Protein AF-A0A350QLZ9-F1 (afdb_monomer_lite)

Radius of gyration: 16.02 Å; chains: 1; bounding box: 46×28×35 Å

Sequence (113 aa):
SYGQNIRFSSQSSHADKLAAIDNAQVGDLIYRPGHVMLYLGDDNGEPFVIHSVHELAYFTHRKNSDADSSAAATQPALYQGILNGVAVTPLTPLQLTADSSYLDKIYAIKSLR

Structure (mmCIF, N/CA/C/O backbone):
data_AF-A0A350QLZ9-F1
#
_entry.id   AF-A0A350QLZ9-F1
#
loop_
_atom_site.group_PDB
_atom_site.id
_atom_site.type_symbol
_atom_site.label_atom_id
_atom_site.label_alt_id
_atom_site.label_comp_id
_atom_site.label_asym_id
_atom_site.label_entity_id
_atom_site.label_seq_id
_atom_site.pdbx_PDB_ins_code
_atom_site.Cartn_x
_atom_site.Cartn_y
_atom_site.Cartn_z
_atom_site.occupancy
_atom_site.B_iso_or_equiv
_atom_site.auth_seq_id
_atom_site.auth_comp_id
_atom_site.auth_asym_id
_atom_site.auth_atom_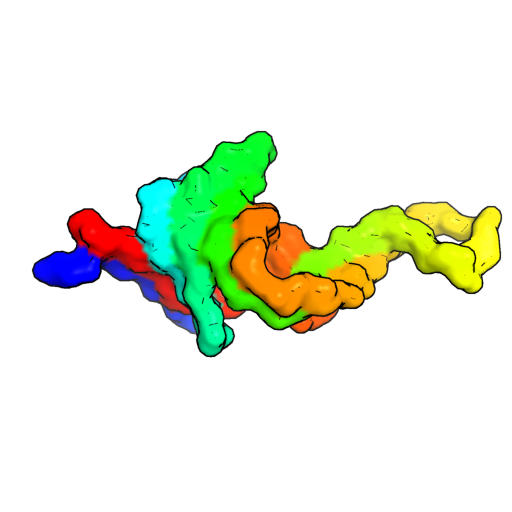id
_atom_site.pdbx_PDB_model_num
ATOM 1 N N . SER A 1 1 ? -17.683 10.683 14.862 1.00 66.19 1 SER A N 1
ATOM 2 C CA . SER A 1 1 ? -16.388 10.692 14.148 1.00 66.19 1 SER A CA 1
ATOM 3 C C . SER A 1 1 ? -16.542 9.860 12.887 1.00 66.19 1 SER A C 1
ATOM 5 O O . SER A 1 1 ? -17.177 8.823 12.983 1.00 66.19 1 SER A O 1
ATOM 7 N N . TYR A 1 2 ? -16.009 10.280 11.735 1.00 83.31 2 TYR A N 1
ATOM 8 C CA . TYR A 1 2 ? -16.106 9.556 10.448 1.00 83.31 2 TYR A CA 1
ATOM 9 C C . TYR A 1 2 ? -15.022 8.461 10.285 1.00 83.31 2 TYR A C 1
ATOM 11 O O . TYR A 1 2 ? -14.462 8.306 9.195 1.00 83.31 2 TYR A O 1
ATOM 19 N N . GLY A 1 3 ? -14.647 7.792 11.381 1.00 88.50 3 GLY A N 1
ATOM 20 C CA . GLY A 1 3 ? -13.584 6.781 11.433 1.00 88.50 3 GLY A CA 1
ATOM 21 C C . GLY A 1 3 ? -12.517 7.004 12.514 1.00 88.50 3 GLY A C 1
ATOM 22 O O . GLY A 1 3 ? -12.534 8.013 13.233 1.00 88.50 3 GLY A O 1
ATOM 23 N N . GLN A 1 4 ? -11.583 6.054 12.603 1.00 94.31 4 GLN A N 1
ATOM 24 C CA . GLN A 1 4 ? -10.406 6.059 13.483 1.00 94.31 4 GLN A CA 1
ATOM 25 C C . GLN A 1 4 ? -9.131 6.184 12.647 1.00 94.31 4 GLN A C 1
ATOM 27 O O . GLN A 1 4 ? -9.013 5.541 11.609 1.00 94.31 4 GLN A O 1
ATOM 32 N N . ASN A 1 5 ? -8.183 7.013 13.094 1.00 95.19 5 ASN A N 1
ATOM 33 C CA . ASN A 1 5 ? -6.944 7.269 12.361 1.00 95.19 5 ASN A CA 1
ATOM 34 C C . ASN A 1 5 ? -5.727 6.894 13.205 1.00 95.19 5 ASN A C 1
ATOM 36 O O . ASN A 1 5 ? -5.567 7.413 14.311 1.00 95.19 5 ASN A O 1
ATOM 40 N N . ILE A 1 6 ? -4.819 6.127 12.615 1.00 97.31 6 ILE A N 1
ATOM 41 C CA . ILE A 1 6 ? -3.416 6.063 13.024 1.00 97.31 6 ILE A CA 1
ATOM 42 C C . ILE A 1 6 ? -2.669 7.085 12.165 1.00 97.31 6 ILE A C 1
ATOM 44 O O . ILE A 1 6 ? -2.835 7.106 10.945 1.00 97.31 6 ILE A O 1
ATOM 48 N N . ARG A 1 7 ? -1.881 7.970 12.784 1.00 97.69 7 ARG A N 1
ATOM 49 C CA . ARG A 1 7 ? -1.063 8.965 12.074 1.00 97.69 7 ARG A CA 1
ATOM 50 C C . ARG A 1 7 ? 0.400 8.776 12.425 1.00 97.69 7 ARG A C 1
ATOM 52 O O . ARG A 1 7 ? 0.739 8.705 13.602 1.00 97.69 7 ARG A O 1
ATOM 59 N N . PHE A 1 8 ? 1.242 8.766 11.403 1.00 98.00 8 PHE A N 1
ATOM 60 C CA . PHE A 1 8 ? 2.687 8.678 11.549 1.00 98.00 8 PHE A CA 1
ATOM 61 C C . PHE A 1 8 ? 3.317 10.061 11.418 1.00 98.00 8 PHE A C 1
ATOM 63 O O . PHE A 1 8 ? 2.836 10.918 10.674 1.00 98.00 8 PHE A O 1
ATOM 70 N N . SER A 1 9 ? 4.408 10.270 12.144 1.00 95.56 9 SER A N 1
ATOM 71 C CA . SER A 1 9 ? 5.234 11.473 12.051 1.00 95.56 9 SER A CA 1
ATOM 72 C C . SER A 1 9 ? 6.617 11.116 11.505 1.00 95.56 9 SER A C 1
ATOM 74 O O . SER A 1 9 ? 6.902 9.959 11.196 1.00 95.56 9 SER A O 1
ATOM 76 N N . SER A 1 10 ? 7.507 12.104 11.416 1.00 92.31 10 SER A N 1
ATOM 77 C CA . SER A 1 10 ? 8.922 11.873 11.107 1.00 92.31 10 SER A CA 1
ATOM 78 C C . SER A 1 10 ? 9.655 11.027 12.157 1.00 92.31 10 SER A C 1
ATOM 80 O O . SER A 1 10 ? 10.760 10.573 11.889 1.00 92.31 10 SER A O 1
ATOM 82 N N . GLN A 1 11 ? 9.063 10.822 13.339 1.00 95.25 11 GLN A N 1
ATOM 83 C CA . GLN A 1 11 ? 9.623 9.988 14.406 1.00 95.25 11 GLN A CA 1
ATOM 84 C C . GLN A 1 11 ? 9.141 8.535 14.342 1.00 95.25 11 GLN A C 1
ATOM 86 O O . GLN A 1 11 ? 9.710 7.687 15.020 1.00 95.25 11 GLN A O 1
ATOM 91 N N . SER A 1 12 ? 8.099 8.242 13.557 1.00 97.12 12 SER A N 1
ATOM 92 C CA . SER A 1 12 ? 7.601 6.878 13.392 1.00 97.12 12 SER A CA 1
ATOM 93 C C . SER A 1 12 ? 8.587 6.065 12.563 1.00 97.12 12 SER A C 1
ATOM 95 O O . SER A 1 12 ? 8.856 6.393 11.404 1.00 97.12 12 SER A O 1
ATOM 97 N N . SER A 1 13 ? 9.108 5.000 13.158 1.00 96.00 13 SER A N 1
ATOM 98 C CA . SER A 1 13 ? 10.044 4.092 12.511 1.00 96.00 13 SER A CA 1
ATOM 99 C C . SER A 1 13 ? 9.352 3.229 11.455 1.00 96.00 13 SER A C 1
ATOM 101 O O . SER A 1 13 ? 8.127 3.093 11.423 1.00 96.00 13 SER A O 1
ATOM 103 N N . HIS A 1 14 ? 10.151 2.595 10.599 1.00 94.38 14 HIS A N 1
ATOM 104 C CA . HIS A 1 14 ? 9.662 1.570 9.678 1.00 94.38 14 HIS A CA 1
ATOM 105 C C . HIS A 1 14 ? 8.926 0.441 10.425 1.00 94.38 14 HIS A C 1
ATOM 107 O O . HIS A 1 14 ? 7.869 -0.006 9.987 1.00 94.38 14 HIS A O 1
ATOM 113 N N . ALA A 1 15 ? 9.449 0.018 11.582 1.00 96.50 15 ALA A N 1
ATOM 114 C CA . ALA A 1 15 ? 8.845 -1.027 12.404 1.00 96.50 15 ALA A CA 1
ATOM 115 C C . ALA A 1 15 ? 7.479 -0.609 12.974 1.00 96.50 15 ALA A C 1
ATOM 117 O O . ALA A 1 15 ? 6.556 -1.416 12.966 1.00 96.50 15 ALA A O 1
ATOM 118 N N . ASP A 1 16 ? 7.316 0.653 13.391 1.00 97.69 16 ASP A N 1
ATOM 119 C CA . ASP A 1 16 ? 6.025 1.160 13.886 1.00 97.69 16 ASP A CA 1
ATOM 120 C C . ASP A 1 16 ? 4.946 1.109 12.800 1.00 97.69 16 ASP A C 1
ATOM 122 O O . ASP A 1 16 ? 3.788 0.785 13.066 1.00 97.69 16 ASP A O 1
ATOM 126 N N . LYS A 1 17 ? 5.326 1.435 11.559 1.00 97.75 17 LYS A N 1
ATOM 127 C CA . LYS A 1 17 ? 4.410 1.400 10.414 1.00 97.75 17 LYS A CA 1
ATOM 128 C C . LYS A 1 17 ? 4.052 -0.026 10.029 1.00 97.75 17 LYS A C 1
ATOM 130 O O . LYS A 1 17 ? 2.883 -0.285 9.765 1.00 97.75 17 LYS A O 1
ATOM 135 N N . LEU A 1 18 ? 5.032 -0.930 10.026 1.00 96.56 18 LEU A N 1
ATOM 136 C CA . LEU A 1 18 ? 4.798 -2.346 9.756 1.00 96.56 18 LEU A CA 1
ATOM 137 C C . LEU A 1 18 ? 3.851 -2.943 10.800 1.00 96.56 18 LEU A C 1
ATOM 139 O O . LEU A 1 18 ? 2.809 -3.464 10.434 1.00 96.56 18 LEU A O 1
ATOM 143 N N . ALA A 1 19 ? 4.119 -2.718 12.089 1.00 97.56 19 ALA A N 1
ATOM 144 C CA . ALA A 1 19 ? 3.255 -3.189 13.167 1.00 97.56 19 ALA A CA 1
ATOM 145 C C . ALA A 1 19 ? 1.818 -2.650 13.052 1.00 97.56 19 ALA A C 1
ATOM 147 O O . ALA A 1 19 ? 0.860 -3.345 13.378 1.00 97.56 19 ALA A O 1
ATOM 148 N N . ALA A 1 20 ? 1.637 -1.412 12.585 1.00 97.88 20 ALA A N 1
ATOM 149 C CA . ALA A 1 20 ? 0.305 -0.865 12.350 1.00 97.88 20 ALA A CA 1
ATOM 150 C C . ALA A 1 20 ? -0.416 -1.523 11.158 1.00 97.88 20 ALA A C 1
ATOM 152 O O . ALA A 1 20 ? -1.636 -1.654 11.205 1.00 97.88 20 ALA A O 1
ATOM 153 N N . ILE A 1 21 ? 0.314 -1.933 10.115 1.00 97.50 21 ILE A N 1
ATOM 154 C CA . ILE A 1 21 ? -0.233 -2.683 8.972 1.00 97.50 21 ILE A CA 1
ATOM 155 C C . ILE A 1 21 ? -0.578 -4.113 9.384 1.00 97.50 21 ILE A C 1
ATOM 157 O O . ILE A 1 21 ? -1.665 -4.570 9.053 1.00 97.50 21 ILE A O 1
ATOM 161 N N . ASP A 1 22 ? 0.266 -4.764 10.186 1.00 96.75 22 ASP A N 1
ATOM 162 C CA . ASP A 1 22 ? 0.010 -6.109 10.725 1.00 96.75 22 ASP A CA 1
ATOM 163 C C . ASP A 1 22 ? -1.268 -6.160 11.589 1.00 96.75 22 ASP A C 1
ATOM 165 O O . ASP A 1 22 ? -1.856 -7.217 11.804 1.00 96.75 22 ASP A O 1
ATOM 169 N N . ASN A 1 23 ? -1.705 -5.007 12.111 1.00 96.69 23 ASN A N 1
ATOM 170 C CA . ASN A 1 23 ? -2.947 -4.851 12.873 1.00 96.69 23 ASN A CA 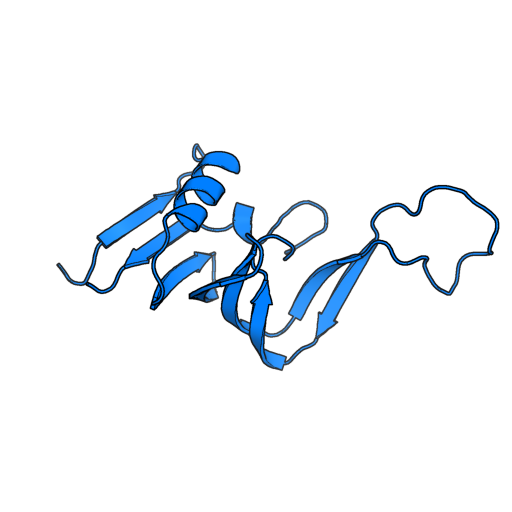1
ATOM 171 C C . ASN A 1 23 ? -4.090 -4.212 12.058 1.00 96.69 23 ASN A C 1
ATOM 173 O O . ASN A 1 23 ? -5.151 -3.921 12.622 1.00 96.69 23 ASN A O 1
ATOM 177 N N . ALA A 1 24 ? -3.891 -3.955 10.763 1.00 97.19 24 ALA A N 1
ATOM 178 C CA . ALA A 1 24 ? -4.911 -3.371 9.904 1.00 97.19 24 ALA A CA 1
ATOM 179 C C . ALA A 1 24 ? -6.055 -4.362 9.655 1.00 97.19 24 ALA A C 1
ATOM 181 O O . ALA A 1 24 ? -5.891 -5.582 9.668 1.00 97.19 24 ALA A O 1
ATOM 182 N N . GLN A 1 25 ? -7.248 -3.828 9.412 1.00 96.94 25 GLN A N 1
ATOM 183 C CA . GLN A 1 25 ? -8.435 -4.620 9.107 1.00 96.94 25 GLN A CA 1
ATOM 184 C C . GLN A 1 25 ? -8.853 -4.419 7.657 1.00 96.94 25 GLN A C 1
ATOM 186 O O . GLN A 1 25 ? -8.723 -3.323 7.111 1.00 96.94 25 GLN A O 1
ATOM 191 N N . VAL A 1 26 ? -9.379 -5.474 7.026 1.00 97.88 26 VAL A N 1
ATOM 192 C CA . VAL A 1 26 ? -9.901 -5.401 5.652 1.00 97.88 26 VAL A CA 1
ATOM 193 C C . VAL A 1 26 ? -10.840 -4.202 5.518 1.00 97.88 26 VAL A C 1
ATOM 195 O O . VAL A 1 26 ? -11.774 -4.041 6.305 1.00 97.88 26 VAL A O 1
ATOM 198 N N . GLY A 1 27 ? -10.585 -3.362 4.517 1.00 97.88 27 GLY A N 1
ATOM 199 C CA . GLY A 1 27 ? -11.309 -2.110 4.317 1.00 97.88 27 GLY A CA 1
ATOM 200 C C . GLY A 1 27 ? -10.613 -0.859 4.868 1.00 97.88 27 GLY A C 1
ATOM 201 O O . GLY A 1 27 ? -11.068 0.250 4.580 1.00 97.88 27 GLY A O 1
ATOM 202 N N . ASP A 1 28 ? -9.516 -0.999 5.615 1.00 98.50 28 ASP A N 1
ATOM 203 C CA . ASP A 1 28 ? -8.713 0.139 6.059 1.00 98.50 28 ASP A CA 1
ATOM 204 C C . ASP A 1 28 ? -8.053 0.856 4.871 1.00 98.50 28 ASP A C 1
ATOM 206 O O . ASP A 1 28 ? -7.563 0.244 3.919 1.00 98.50 28 ASP A O 1
ATOM 210 N N . LEU A 1 29 ? -8.032 2.187 4.934 1.00 98.50 29 LEU A N 1
ATOM 211 C CA . LEU A 1 29 ? -7.392 3.040 3.938 1.00 98.50 29 LEU A CA 1
ATOM 212 C C . LEU A 1 29 ? -5.970 3.377 4.373 1.00 98.50 29 LEU A C 1
ATOM 214 O O . LEU A 1 29 ? -5.766 3.971 5.431 1.00 98.50 29 LEU A O 1
ATOM 218 N N . ILE A 1 30 ? -4.999 3.063 3.523 1.00 98.50 30 ILE A N 1
ATOM 219 C CA . ILE A 1 30 ? -3.579 3.332 3.744 1.00 98.50 30 ILE A CA 1
ATOM 220 C C . ILE A 1 30 ? -3.164 4.519 2.876 1.00 98.50 30 ILE A C 1
ATOM 222 O O . ILE A 1 30 ? -3.308 4.496 1.650 1.00 98.50 30 ILE A O 1
ATOM 226 N N . TYR A 1 31 ? -2.636 5.564 3.512 1.00 98.12 31 TYR A N 1
ATOM 227 C CA . TYR A 1 31 ? -2.289 6.821 2.856 1.00 98.12 31 TYR A CA 1
ATOM 228 C C . TYR A 1 31 ? -0.790 7.055 2.793 1.00 98.12 31 TYR A C 1
ATOM 230 O O . TYR A 1 31 ? -0.082 6.959 3.797 1.00 98.12 31 TYR A O 1
ATOM 238 N N . ARG A 1 32 ? -0.346 7.508 1.625 1.00 96.50 32 ARG A N 1
ATOM 239 C CA . ARG A 1 32 ? 0.975 8.092 1.373 1.00 96.50 32 ARG A CA 1
ATOM 240 C C . ARG A 1 32 ? 0.800 9.373 0.540 1.00 96.50 32 ARG A C 1
ATOM 242 O O . ARG A 1 32 ? -0.287 9.591 0.002 1.00 96.50 32 ARG A O 1
ATOM 249 N N . PRO A 1 33 ? 1.808 10.252 0.408 1.00 95.75 33 PRO A N 1
ATOM 250 C CA . PRO A 1 33 ? 1.652 11.482 -0.363 1.00 95.75 33 PRO A CA 1
ATOM 251 C C . PRO A 1 33 ? 1.132 11.216 -1.783 1.00 95.75 33 PRO A C 1
ATOM 253 O O . PRO A 1 33 ? 1.703 10.413 -2.521 1.00 95.75 33 PRO A O 1
ATOM 256 N N . GLY A 1 34 ? 0.021 11.871 -2.132 1.00 95.19 34 GLY A N 1
ATOM 257 C CA . GLY A 1 34 ? -0.604 11.783 -3.453 1.00 95.19 34 GLY A CA 1
ATOM 258 C C . GLY A 1 34 ? -1.281 10.451 -3.790 1.00 95.19 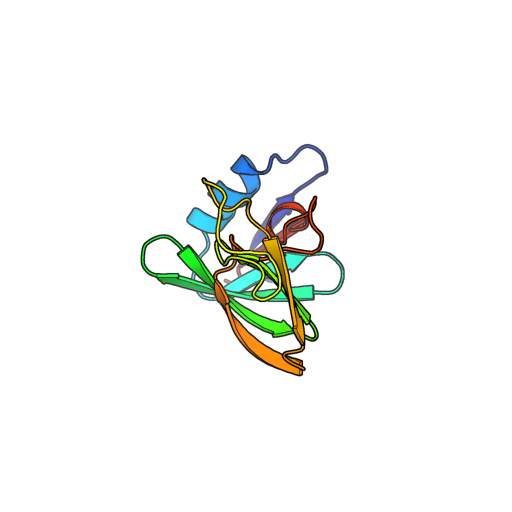34 GLY A C 1
ATOM 259 O O . GLY A 1 34 ? -1.687 10.286 -4.934 1.00 95.19 34 GLY A O 1
ATOM 260 N N . HIS A 1 35 ? -1.401 9.502 -2.851 1.00 96.81 35 HIS A N 1
ATOM 261 C CA . HIS A 1 35 ? -1.947 8.175 -3.156 1.00 96.81 35 HIS A CA 1
ATOM 262 C C . HIS A 1 35 ? -2.683 7.532 -1.976 1.00 96.81 35 HIS A C 1
ATOM 264 O O . HIS A 1 35 ? -2.324 7.727 -0.813 1.00 96.81 35 HIS A O 1
ATOM 270 N N . VAL A 1 36 ? -3.697 6.726 -2.286 1.00 97.81 36 VAL A N 1
ATOM 271 C CA . VAL A 1 36 ? -4.470 5.951 -1.309 1.00 97.81 36 VAL A CA 1
ATOM 272 C C . VAL A 1 36 ? -4.642 4.520 -1.799 1.00 97.81 36 VAL A C 1
ATOM 274 O O . VAL A 1 36 ? -4.781 4.265 -2.995 1.00 97.81 36 VAL A O 1
ATOM 277 N N . MET A 1 37 ? -4.611 3.589 -0.855 1.00 98.44 37 MET A N 1
ATOM 278 C CA . MET A 1 37 ? -4.725 2.157 -1.095 1.00 98.44 37 MET A CA 1
ATOM 279 C C . MET A 1 37 ? -5.757 1.583 -0.125 1.00 98.44 37 MET A C 1
ATOM 281 O O . MET A 1 37 ? -5.866 2.066 1.003 1.00 98.44 37 MET A O 1
ATOM 285 N N . LEU A 1 38 ? -6.515 0.580 -0.558 1.00 98.69 38 LEU A N 1
ATOM 286 C CA . LEU A 1 38 ? -7.451 -0.145 0.301 1.00 98.69 38 LEU A CA 1
ATOM 287 C C . LEU A 1 38 ? -6.820 -1.470 0.720 1.00 98.69 38 LEU A C 1
ATOM 289 O O . LEU A 1 38 ? -6.407 -2.243 -0.145 1.00 98.69 38 LEU A O 1
ATOM 293 N N . TYR A 1 39 ? -6.771 -1.727 2.022 1.00 98.69 39 TYR A N 1
ATOM 294 C CA . TYR A 1 39 ? -6.266 -2.974 2.576 1.00 98.69 39 TYR A CA 1
ATOM 295 C C . TYR A 1 39 ? -7.240 -4.134 2.342 1.00 98.69 39 TYR A C 1
ATOM 297 O O . TYR A 1 39 ? -8.437 -4.013 2.622 1.00 98.69 39 TYR A O 1
ATOM 305 N N . LEU A 1 40 ? -6.725 -5.254 1.829 1.00 98.62 40 LEU A N 1
ATOM 306 C CA . LEU A 1 40 ? -7.503 -6.447 1.480 1.00 98.62 40 LEU A CA 1
ATOM 307 C C . LEU A 1 40 ? -7.277 -7.637 2.419 1.00 98.62 40 LEU A C 1
ATOM 309 O O . LEU A 1 40 ? -8.011 -8.619 2.314 1.00 98.62 40 LEU A O 1
ATOM 313 N N . GLY A 1 41 ? -6.327 -7.537 3.349 1.00 98.25 41 GLY A N 1
ATOM 314 C CA . GLY A 1 41 ? -5.912 -8.637 4.218 1.00 98.25 41 GLY A CA 1
ATOM 315 C C . GLY A 1 41 ? -4.554 -9.208 3.821 1.00 98.25 41 GLY A C 1
ATOM 316 O O . GLY A 1 41 ? -3.900 -8.713 2.902 1.00 98.25 41 GLY A O 1
ATOM 317 N N . ASP A 1 42 ? -4.158 -10.259 4.527 1.00 98.06 42 ASP A N 1
ATOM 318 C CA . ASP A 1 42 ? -2.869 -10.922 4.366 1.00 98.06 42 ASP A CA 1
ATOM 319 C C . ASP A 1 42 ? -2.986 -12.201 3.530 1.00 98.06 42 ASP A C 1
ATOM 321 O O . ASP A 1 42 ? -3.928 -12.981 3.695 1.00 98.06 42 ASP A O 1
ATOM 325 N N . ASP A 1 43 ? -1.978 -12.468 2.700 1.00 97.12 43 ASP A N 1
ATOM 326 C CA . ASP A 1 43 ? -1.716 -13.794 2.133 1.00 97.12 43 ASP A CA 1
ATOM 327 C C . ASP A 1 43 ? -0.272 -14.197 2.445 1.00 97.12 43 ASP A C 1
ATOM 329 O O . ASP A 1 43 ? 0.671 -13.475 2.133 1.00 97.12 43 ASP A O 1
ATOM 333 N N . ASN A 1 44 ? -0.091 -15.342 3.109 1.00 95.38 44 ASN A N 1
ATOM 334 C CA . ASN A 1 44 ? 1.215 -15.836 3.571 1.00 95.38 44 ASN A CA 1
ATOM 335 C C . ASN A 1 44 ? 2.040 -14.815 4.387 1.00 95.38 44 ASN A C 1
ATOM 337 O O . ASN A 1 44 ? 3.270 -14.824 4.338 1.00 95.38 44 ASN A O 1
ATOM 341 N N . GLY A 1 45 ? 1.363 -13.955 5.156 1.00 93.88 45 GLY A N 1
ATOM 342 C CA . GLY A 1 45 ? 1.992 -12.906 5.967 1.00 93.88 45 GLY A CA 1
ATOM 343 C C . GLY A 1 45 ? 2.395 -11.654 5.184 1.00 93.88 45 GLY A C 1
ATOM 344 O O . GLY A 1 45 ? 3.061 -10.791 5.745 1.00 93.88 45 GLY A O 1
ATOM 345 N N . GLU A 1 46 ? 2.015 -11.556 3.908 1.00 97.62 46 GLU A N 1
ATOM 346 C CA . GLU A 1 46 ? 2.185 -10.350 3.105 1.00 97.62 46 GLU A CA 1
ATOM 347 C C . GLU A 1 46 ? 0.858 -9.572 3.030 1.00 97.62 46 GLU A C 1
ATOM 349 O O . GLU A 1 46 ? -0.143 -10.134 2.573 1.00 97.62 46 GLU A O 1
ATOM 354 N N . PRO A 1 47 ? 0.832 -8.286 3.419 1.00 98.38 47 PRO A N 1
ATOM 355 C CA . PRO A 1 47 ? -0.352 -7.444 3.305 1.00 98.38 47 PRO A CA 1
ATOM 356 C C . PRO A 1 47 ? -0.658 -7.091 1.845 1.00 98.38 47 PRO A C 1
ATOM 358 O O . PRO A 1 47 ? 0.160 -6.489 1.147 1.00 98.38 47 PRO A O 1
ATOM 361 N N . PHE A 1 48 ? -1.878 -7.376 1.392 1.00 98.50 48 PHE A N 1
ATOM 362 C CA . PHE A 1 48 ? -2.338 -7.032 0.047 1.00 98.50 48 PHE A CA 1
ATOM 363 C C . PHE A 1 48 ? -3.199 -5.773 0.029 1.00 98.50 48 PHE A C 1
ATOM 365 O O . PHE A 1 48 ? -4.035 -5.527 0.903 1.00 98.50 48 PHE A O 1
ATOM 372 N N . VAL A 1 49 ? -3.027 -4.981 -1.028 1.00 98.62 49 VAL A N 1
ATOM 373 C CA . VAL A 1 49 ? -3.807 -3.766 -1.267 1.00 98.62 49 VAL A CA 1
ATOM 374 C C . VAL A 1 49 ? -4.369 -3.722 -2.677 1.00 98.62 49 VAL A C 1
ATOM 376 O O . VAL A 1 49 ? -3.759 -4.239 -3.609 1.00 98.62 49 VAL A O 1
ATOM 379 N N . ILE A 1 50 ? -5.504 -3.043 -2.848 1.00 98.62 50 ILE A N 1
ATOM 380 C CA . ILE A 1 50 ? -5.988 -2.599 -4.159 1.00 98.62 50 ILE A CA 1
ATOM 381 C C . ILE A 1 50 ? -5.806 -1.092 -4.309 1.00 98.62 50 ILE A C 1
ATOM 3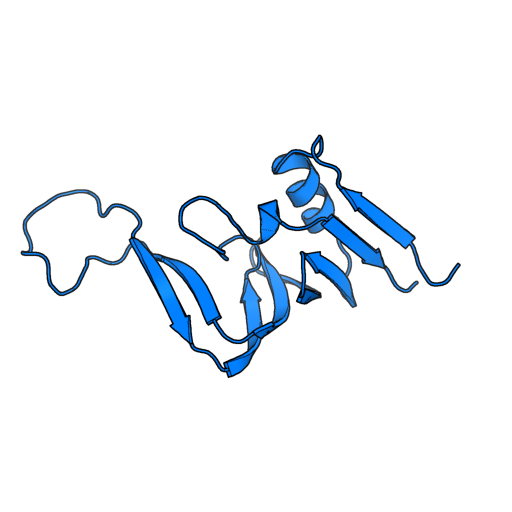83 O O . ILE A 1 50 ? -6.140 -0.310 -3.412 1.00 98.62 50 ILE A O 1
ATOM 387 N N . HIS A 1 51 ? -5.265 -0.674 -5.452 1.00 97.94 51 HIS A N 1
ATOM 388 C CA . HIS A 1 51 ? -5.037 0.736 -5.755 1.00 97.94 51 HIS A CA 1
ATOM 389 C C . HIS A 1 51 ? -5.006 1.025 -7.261 1.00 97.94 51 HIS A C 1
ATOM 391 O O . HIS A 1 51 ? -4.825 0.119 -8.069 1.00 97.94 51 HIS A O 1
ATOM 397 N N . SER A 1 52 ? -5.178 2.293 -7.641 1.00 96.50 52 SER A N 1
ATOM 398 C CA . SER A 1 52 ? -4.953 2.762 -9.016 1.00 96.50 52 SER A CA 1
ATOM 399 C C . SER A 1 52 ? -3.520 3.262 -9.158 1.00 96.50 52 SER A C 1
ATOM 401 O O . SER A 1 52 ? -3.162 4.253 -8.530 1.00 96.50 52 SER A O 1
ATOM 403 N N . VAL A 1 53 ? -2.701 2.615 -9.978 1.00 92.12 53 VAL A N 1
ATOM 404 C CA . VAL A 1 53 ? -1.263 2.882 -10.058 1.00 92.12 53 VAL A CA 1
ATOM 405 C C . VAL A 1 53 ? -0.806 3.085 -11.505 1.00 92.12 53 VAL A C 1
ATOM 407 O O . VAL A 1 53 ? -1.197 2.353 -12.415 1.00 92.12 53 VAL A O 1
ATOM 410 N N . HIS A 1 54 ? 0.016 4.116 -11.719 1.00 91.81 54 HIS A N 1
ATOM 411 C CA . HIS A 1 54 ? 0.673 4.379 -13.003 1.00 91.81 54 HIS A CA 1
ATOM 412 C C . HIS A 1 54 ? 1.891 3.462 -13.167 1.00 91.81 54 HIS A C 1
ATOM 414 O O . HIS A 1 54 ? 1.934 2.629 -14.071 1.00 91.81 54 HIS A O 1
ATOM 420 N N . GLU A 1 55 ? 2.823 3.563 -12.220 1.00 91.62 55 GLU A N 1
ATOM 421 C CA . GLU A 1 55 ? 4.085 2.829 -12.173 1.00 91.62 55 GLU A CA 1
ATOM 422 C C . GLU A 1 55 ? 4.226 2.047 -10.871 1.00 91.62 55 GLU A C 1
ATOM 424 O O . GLU A 1 55 ? 3.856 2.524 -9.795 1.00 91.62 55 GLU A O 1
ATOM 429 N N . LEU A 1 56 ? 4.839 0.872 -10.966 1.00 92.62 56 LEU A N 1
ATOM 430 C CA . LEU A 1 56 ? 5.228 0.069 -9.818 1.00 92.62 56 LEU A CA 1
ATOM 431 C C . LEU A 1 56 ? 6.729 -0.218 -9.875 1.00 92.62 56 LEU A C 1
ATOM 433 O O . LEU A 1 56 ? 7.290 -0.420 -10.955 1.00 92.62 56 LEU A O 1
ATOM 437 N N . ALA A 1 57 ? 7.363 -0.271 -8.709 1.00 94.44 57 ALA A N 1
ATOM 438 C CA . ALA A 1 57 ? 8.743 -0.703 -8.583 1.00 94.44 57 ALA A CA 1
ATOM 439 C C . ALA A 1 57 ? 8.898 -1.671 -7.409 1.00 94.44 57 ALA A C 1
ATOM 441 O O . ALA A 1 57 ? 8.173 -1.566 -6.422 1.00 94.44 57 ALA A O 1
ATOM 442 N N . TYR A 1 58 ? 9.812 -2.629 -7.529 1.00 94.75 58 TYR A N 1
ATOM 443 C CA . TYR A 1 58 ? 10.172 -3.578 -6.471 1.00 94.75 58 TYR A CA 1
ATOM 444 C C . TYR A 1 58 ? 11.541 -4.193 -6.763 1.00 94.75 58 TYR A C 1
ATOM 446 O O . TYR A 1 58 ? 12.001 -4.209 -7.907 1.00 94.75 58 TYR A O 1
ATOM 45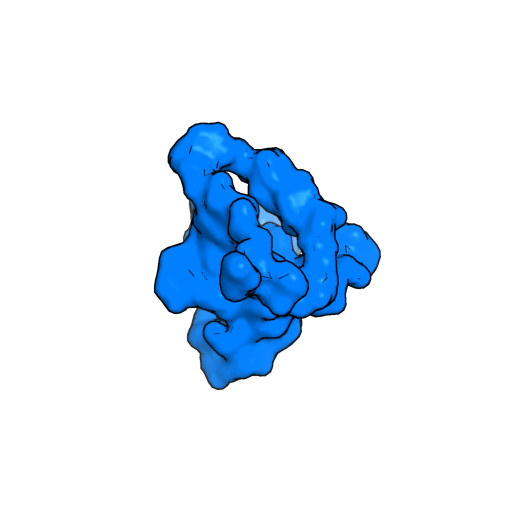4 N N . PHE A 1 59 ? 12.208 -4.713 -5.735 1.00 93.44 59 PHE A N 1
ATOM 455 C CA . PHE A 1 59 ? 13.478 -5.407 -5.923 1.00 93.44 59 PHE A CA 1
ATOM 456 C C . PHE A 1 59 ? 13.257 -6.820 -6.461 1.00 93.44 59 PHE A C 1
ATOM 458 O O . PHE A 1 59 ? 12.479 -7.599 -5.916 1.00 93.44 59 PHE A O 1
ATOM 465 N N . THR A 1 60 ? 13.967 -7.160 -7.533 1.00 86.81 60 THR A N 1
ATOM 466 C CA . THR A 1 60 ? 13.998 -8.503 -8.109 1.00 86.81 60 THR A CA 1
ATOM 467 C C . THR A 1 60 ? 15.347 -9.161 -7.859 1.00 86.81 60 THR A C 1
ATOM 469 O O . THR A 1 60 ? 16.395 -8.522 -7.917 1.00 86.81 60 THR A O 1
ATOM 472 N N . HIS A 1 61 ? 15.323 -10.472 -7.639 1.00 74.56 61 HIS A N 1
ATOM 473 C CA . HIS A 1 61 ? 16.524 -11.306 -7.575 1.00 74.56 61 HIS A CA 1
ATOM 474 C C . HIS A 1 61 ? 16.934 -11.856 -8.955 1.00 74.56 61 HIS A C 1
ATOM 476 O O . HIS A 1 61 ? 17.728 -12.793 -9.039 1.00 74.56 61 HIS A O 1
ATOM 482 N N . ARG A 1 62 ? 16.379 -11.325 -10.058 1.00 58.50 62 ARG A N 1
ATOM 483 C CA . ARG A 1 62 ? 16.774 -11.727 -11.418 1.00 58.50 62 ARG A CA 1
ATOM 484 C C . ARG A 1 62 ? 18.145 -11.167 -11.794 1.00 58.50 62 ARG A C 1
ATOM 486 O O . ARG A 1 62 ? 18.451 -10.011 -11.526 1.00 58.50 62 ARG A O 1
ATOM 493 N N . LYS A 1 63 ? 18.931 -11.987 -12.502 1.00 53.25 63 LYS A N 1
ATOM 494 C CA . LYS A 1 63 ? 20.083 -11.526 -13.288 1.00 53.25 63 LYS A CA 1
ATOM 495 C C . LYS A 1 63 ? 19.584 -10.533 -14.339 1.00 53.25 63 LYS A C 1
ATOM 497 O O . LYS A 1 63 ? 18.594 -10.827 -15.010 1.00 53.25 63 LYS A O 1
ATOM 502 N N . ASN A 1 64 ? 20.281 -9.411 -14.520 1.00 48.19 64 ASN A N 1
ATOM 503 C CA . ASN A 1 64 ? 20.159 -8.647 -15.761 1.00 48.19 64 ASN A CA 1
ATOM 504 C C . ASN A 1 64 ? 20.422 -9.614 -16.923 1.00 48.19 64 ASN A C 1
ATOM 506 O O . ASN A 1 64 ? 21.457 -10.278 -16.938 1.00 48.19 64 ASN A O 1
ATOM 510 N N . SER A 1 65 ? 19.487 -9.718 -17.868 1.00 49.94 65 SER A N 1
ATOM 511 C CA . SER A 1 65 ? 19.610 -10.577 -19.057 1.00 49.94 65 SER A CA 1
ATOM 512 C C . SER A 1 65 ? 20.796 -10.209 -19.954 1.00 49.94 65 SER A C 1
ATOM 514 O O . SER A 1 65 ? 21.163 -10.997 -20.818 1.00 49.94 65 SER A O 1
ATOM 516 N N . ASP A 1 66 ? 21.408 -9.048 -19.708 1.00 51.84 66 ASP A N 1
ATOM 517 C CA . ASP A 1 66 ? 22.486 -8.472 -20.510 1.00 51.84 66 ASP A CA 1
ATOM 518 C C . ASP A 1 66 ? 23.870 -8.614 -19.843 1.00 51.84 66 ASP A C 1
ATOM 520 O O . ASP A 1 66 ? 24.858 -8.082 -20.346 1.00 51.84 66 ASP A O 1
ATOM 524 N N . ALA A 1 67 ? 23.966 -9.307 -18.699 1.00 49.91 67 ALA A N 1
ATOM 525 C CA . ALA A 1 67 ? 25.225 -9.514 -17.983 1.00 49.91 67 ALA A CA 1
ATOM 526 C C . ALA A 1 67 ? 25.722 -10.962 -18.124 1.00 49.91 67 ALA A C 1
ATOM 528 O O . ALA A 1 67 ? 25.038 -11.913 -17.735 1.00 49.91 67 ALA A O 1
ATOM 529 N N . ASP A 1 68 ? 26.934 -11.094 -18.666 1.00 44.50 68 ASP A N 1
ATOM 530 C CA . ASP A 1 68 ? 27.657 -12.344 -18.898 1.00 44.50 68 ASP A CA 1
ATOM 531 C C . ASP A 1 68 ? 27.640 -13.272 -17.668 1.00 44.50 68 ASP A C 1
ATOM 533 O O . ASP A 1 68 ? 27.803 -12.877 -16.508 1.00 44.50 68 ASP A O 1
ATOM 537 N N . SER A 1 69 ? 27.371 -14.542 -17.937 1.00 52.44 69 SER A N 1
ATOM 538 C CA . SER A 1 69 ? 26.960 -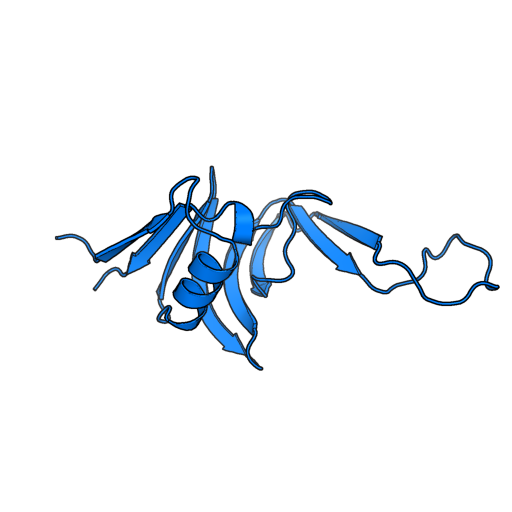15.571 -16.990 1.00 52.44 69 SER A CA 1
ATOM 539 C C . SER A 1 69 ? 28.117 -16.146 -16.160 1.00 52.44 69 SER A C 1
ATOM 541 O O . SER A 1 69 ? 28.349 -17.352 -16.196 1.00 52.44 69 SER A O 1
ATOM 543 N N . SER A 1 70 ? 28.823 -15.329 -15.364 1.00 50.56 70 SER A N 1
ATOM 544 C CA . SER A 1 70 ? 29.952 -15.842 -14.560 1.00 50.56 70 SER A CA 1
ATOM 545 C C . SER A 1 70 ? 30.209 -15.213 -13.176 1.00 50.56 70 SER A C 1
ATOM 547 O O . SER A 1 70 ? 31.352 -15.230 -12.719 1.00 50.56 70 SER A O 1
ATOM 549 N N . ALA A 1 71 ? 29.207 -14.704 -12.448 1.00 49.09 71 ALA A N 1
ATOM 550 C CA . ALA A 1 71 ? 29.431 -14.251 -11.065 1.00 49.09 71 ALA A CA 1
ATOM 551 C C . ALA A 1 71 ? 28.316 -14.639 -10.077 1.00 49.09 71 ALA A C 1
ATOM 553 O O . ALA A 1 71 ? 27.127 -14.646 -10.403 1.00 49.09 71 ALA A O 1
ATOM 554 N N . ALA A 1 72 ? 28.757 -15.002 -8.871 1.00 49.09 72 ALA A N 1
ATOM 555 C CA . ALA A 1 72 ? 27.980 -15.438 -7.717 1.00 49.09 72 ALA A CA 1
ATOM 556 C C . ALA A 1 72 ? 27.129 -14.309 -7.101 1.00 49.09 72 ALA A C 1
ATOM 558 O O . ALA A 1 72 ? 27.494 -13.145 -7.199 1.00 49.09 72 ALA A O 1
ATOM 559 N N . ALA A 1 73 ? 26.030 -14.699 -6.439 1.00 52.62 73 ALA A N 1
ATOM 560 C CA . ALA A 1 73 ? 25.076 -13.868 -5.688 1.00 52.62 73 ALA A CA 1
ATOM 561 C C . ALA A 1 73 ? 24.526 -12.643 -6.449 1.00 52.62 73 ALA A C 1
ATOM 563 O O . ALA A 1 73 ? 25.125 -11.573 -6.513 1.00 52.62 73 ALA A O 1
ATOM 564 N N . THR A 1 74 ? 23.328 -12.800 -7.009 1.00 60.41 74 THR A N 1
ATOM 565 C CA . THR A 1 74 ? 22.608 -11.743 -7.724 1.00 60.41 74 THR A CA 1
ATOM 566 C C . THR A 1 74 ? 22.211 -10.633 -6.750 1.00 60.41 74 THR A C 1
ATOM 568 O O . THR A 1 74 ? 21.344 -10.840 -5.901 1.00 60.41 74 THR A O 1
ATOM 571 N N . GLN A 1 75 ? 22.858 -9.467 -6.843 1.00 65.25 75 GLN A N 1
ATOM 572 C CA . GLN A 1 75 ? 22.404 -8.286 -6.109 1.00 65.25 75 GLN A CA 1
ATOM 573 C C . GLN A 1 75 ? 20.958 -7.950 -6.507 1.00 65.25 75 GLN A C 1
ATOM 575 O O . GLN A 1 75 ? 20.606 -8.114 -7.680 1.00 65.25 75 GLN A O 1
ATOM 580 N N . PRO A 1 76 ? 20.116 -7.501 -5.558 1.00 79.38 76 PRO A N 1
ATOM 581 C CA . PRO A 1 76 ? 18.755 -7.094 -5.868 1.00 79.38 76 PRO A CA 1
ATOM 582 C C . PRO A 1 76 ? 18.780 -5.921 -6.854 1.00 79.38 76 PRO A C 1
ATOM 584 O O . PRO A 1 76 ? 19.349 -4.870 -6.570 1.00 79.38 76 PRO A O 1
ATOM 587 N N . ALA A 1 77 ? 18.164 -6.109 -8.019 1.00 86.94 77 ALA A N 1
ATOM 588 C CA . ALA A 1 77 ? 17.989 -5.057 -9.012 1.00 86.94 77 ALA A CA 1
ATOM 589 C C . ALA A 1 77 ? 16.606 -4.425 -8.834 1.00 86.94 77 ALA A C 1
ATOM 591 O O . ALA A 1 77 ? 15.624 -5.137 -8.616 1.00 86.94 77 ALA A O 1
ATOM 592 N N . LEU A 1 78 ? 16.508 -3.099 -8.925 1.00 91.50 78 LEU A N 1
ATOM 593 C CA . LEU A 1 78 ? 15.212 -2.426 -8.910 1.00 91.50 78 LEU A CA 1
ATOM 594 C C . LEU A 1 78 ? 14.524 -2.646 -10.262 1.00 91.50 78 LEU A C 1
ATOM 596 O O . LEU A 1 78 ? 15.007 -2.184 -11.294 1.00 91.50 78 LEU A O 1
ATOM 600 N N . TYR A 1 79 ? 13.399 -3.352 -10.257 1.00 92.38 79 TYR A N 1
ATOM 601 C CA . TYR A 1 79 ? 12.492 -3.395 -11.397 1.00 92.38 79 TYR A CA 1
ATOM 602 C C . TYR A 1 79 ? 11.559 -2.185 -11.337 1.00 92.38 79 TYR A C 1
ATOM 604 O O . TYR A 1 79 ? 11.040 -1.882 -10.264 1.00 92.38 79 TYR A O 1
ATOM 612 N N . GLN A 1 80 ? 11.307 -1.541 -12.479 1.00 92.94 80 GLN A N 1
ATOM 613 C CA . GLN A 1 80 ? 10.294 -0.495 -12.633 1.00 92.94 80 GLN A CA 1
ATOM 614 C C . GLN A 1 80 ? 9.478 -0.767 -13.897 1.00 92.94 80 GLN A C 1
ATOM 616 O O . GLN A 1 80 ? 10.036 -1.012 -14.967 1.00 92.94 80 GLN A O 1
ATOM 621 N N . GLY A 1 81 ? 8.155 -0.749 -13.764 1.00 88.75 81 GLY A N 1
ATOM 622 C CA . GLY A 1 81 ? 7.233 -1.045 -14.854 1.00 88.75 81 GLY A CA 1
ATOM 623 C C . GLY A 1 81 ? 5.983 -0.179 -14.799 1.00 88.75 81 GLY A C 1
ATOM 624 O O . GLY A 1 81 ? 5.565 0.274 -13.733 1.00 88.75 81 GLY A O 1
ATOM 625 N N . ILE A 1 82 ? 5.377 0.030 -15.966 1.00 90.31 82 ILE A N 1
ATOM 626 C CA . ILE A 1 82 ? 4.117 0.760 -16.115 1.00 90.31 82 ILE A CA 1
ATOM 627 C C . ILE A 1 82 ? 2.970 -0.251 -16.099 1.00 90.31 82 ILE A C 1
ATOM 629 O O . ILE A 1 82 ? 2.986 -1.216 -16.862 1.00 90.31 82 ILE A O 1
ATOM 633 N N . LEU A 1 83 ? 1.969 -0.006 -15.254 1.00 85.50 83 LEU A N 1
ATOM 634 C CA . LEU A 1 83 ? 0.752 -0.817 -15.174 1.00 85.50 83 LEU A CA 1
ATOM 635 C C . LEU A 1 83 ? -0.475 -0.077 -15.711 1.00 85.50 83 LEU A C 1
ATOM 637 O O . LEU A 1 83 ? -1.280 -0.681 -16.411 1.00 85.50 83 LEU A O 1
ATOM 641 N N . ASN A 1 84 ? -0.588 1.230 -15.438 1.00 90.44 84 ASN A N 1
ATOM 642 C CA . ASN A 1 84 ? -1.688 2.087 -15.900 1.00 90.44 84 ASN A CA 1
ATOM 643 C C . ASN A 1 84 ? -3.093 1.548 -15.589 1.00 90.44 84 ASN A C 1
ATOM 645 O O . ASN A 1 84 ? -3.940 1.439 -16.476 1.00 90.44 84 ASN A O 1
ATOM 649 N N . GLY A 1 85 ? -3.374 1.242 -14.323 1.00 94.94 85 GLY A N 1
ATOM 650 C CA . GLY A 1 85 ? -4.701 0.754 -13.962 1.00 94.94 85 GLY A CA 1
ATOM 651 C C . GLY A 1 85 ? -4.887 0.432 -12.491 1.00 94.94 85 GLY A C 1
ATOM 652 O O . GLY A 1 85 ? -4.061 0.768 -11.644 1.00 94.94 85 GLY A O 1
ATOM 653 N N . VAL A 1 86 ? -6.010 -0.225 -12.201 1.00 96.88 86 VAL A N 1
ATOM 654 C CA . VAL A 1 86 ? -6.309 -0.754 -10.870 1.00 96.88 86 VAL A CA 1
ATOM 655 C C . VAL A 1 86 ? -5.691 -2.135 -10.734 1.00 96.88 86 VAL A C 1
ATOM 657 O O . VAL A 1 86 ? -5.904 -2.994 -11.587 1.00 96.88 86 VAL A O 1
ATOM 660 N N . ALA A 1 87 ? -4.954 -2.354 -9.652 1.00 96.06 87 ALA A N 1
ATOM 661 C CA . ALA A 1 87 ? -4.290 -3.619 -9.398 1.00 96.06 87 ALA A CA 1
ATOM 662 C C . ALA A 1 87 ? -4.309 -3.998 -7.926 1.00 96.06 87 ALA A C 1
ATOM 664 O O . ALA A 1 87 ? -4.363 -3.132 -7.049 1.00 96.06 87 ALA A O 1
ATOM 665 N N . VAL A 1 88 ? -4.238 -5.309 -7.701 1.00 97.44 88 VAL A N 1
ATOM 666 C CA . VAL A 1 88 ? -3.997 -5.919 -6.398 1.00 97.44 88 VAL A CA 1
ATOM 667 C C . VAL A 1 88 ? -2.514 -6.252 -6.310 1.00 97.44 88 VAL A C 1
ATOM 669 O O . VAL A 1 88 ? -1.990 -6.950 -7.179 1.00 97.44 88 VAL A O 1
ATOM 672 N N . THR A 1 89 ? -1.832 -5.724 -5.300 1.00 96.81 89 THR A N 1
ATOM 673 C CA . THR A 1 89 ? -0.382 -5.869 -5.132 1.00 96.81 89 THR A CA 1
ATOM 674 C C . THR A 1 89 ? -0.024 -6.201 -3.683 1.00 96.81 89 THR A C 1
ATOM 676 O O . THR A 1 89 ? -0.753 -5.790 -2.774 1.00 96.81 89 THR A O 1
ATOM 679 N N . PRO A 1 90 ? 1.084 -6.933 -3.453 1.00 97.38 90 PRO A N 1
ATOM 680 C CA . PRO A 1 90 ? 1.692 -7.006 -2.129 1.00 97.38 90 PRO A CA 1
ATOM 681 C C . PRO A 1 90 ? 2.233 -5.618 -1.763 1.00 97.38 90 PRO A C 1
ATOM 683 O O . PRO A 1 90 ? 2.794 -4.937 -2.623 1.00 97.38 90 PRO A O 1
ATOM 686 N N . LEU A 1 91 ? 2.047 -5.166 -0.527 1.00 97.62 91 LEU A N 1
ATOM 687 C CA . LEU A 1 91 ? 2.376 -3.803 -0.115 1.00 97.62 91 LEU A CA 1
ATOM 688 C C . LEU A 1 91 ? 3.850 -3.637 0.277 1.00 97.62 91 LEU A C 1
ATOM 690 O O . LEU A 1 91 ? 4.465 -2.639 -0.111 1.00 97.62 91 LEU A O 1
ATOM 694 N N . THR A 1 92 ? 4.423 -4.565 1.048 1.00 96.75 92 THR A N 1
ATOM 695 C CA . THR A 1 92 ? 5.770 -4.394 1.625 1.00 96.75 92 THR A CA 1
ATOM 696 C C . THR A 1 92 ? 6.915 -4.443 0.602 1.00 96.75 92 THR A C 1
ATOM 698 O O . THR A 1 92 ? 7.894 -3.716 0.795 1.00 96.75 92 THR A O 1
ATOM 701 N N . PRO A 1 93 ? 6.820 -5.175 -0.531 1.00 95.69 93 PRO A N 1
ATOM 702 C CA . PRO A 1 93 ? 7.872 -5.177 -1.546 1.00 95.69 93 PRO A CA 1
ATOM 703 C C . PRO A 1 93 ? 7.946 -3.890 -2.375 1.00 95.69 93 PRO A C 1
ATOM 705 O O . PRO A 1 93 ? 8.953 -3.663 -3.054 1.00 95.69 93 PRO A O 1
ATOM 708 N N . LEU A 1 94 ? 6.889 -3.067 -2.375 1.00 96.38 94 LEU A N 1
ATOM 709 C CA . LEU A 1 94 ? 6.780 -1.934 -3.289 1.00 96.38 94 LEU A CA 1
ATOM 710 C C . LEU A 1 94 ? 7.737 -0.799 -2.929 1.00 96.38 94 LEU A C 1
ATOM 712 O O . LEU A 1 94 ? 7.799 -0.308 -1.799 1.00 96.38 94 LEU A O 1
ATOM 716 N N . GLN A 1 95 ? 8.421 -0.320 -3.958 1.00 96.50 95 GLN A N 1
ATOM 717 C CA . GLN A 1 95 ? 9.399 0.752 -3.918 1.00 96.50 95 GLN A CA 1
ATOM 718 C C . GLN A 1 95 ? 8.889 1.991 -4.656 1.00 96.50 95 GLN A C 1
ATOM 720 O O . GLN A 1 95 ? 8.148 1.908 -5.634 1.00 96.50 95 GLN A O 1
ATOM 725 N N . LEU A 1 96 ? 9.289 3.159 -4.167 1.00 93.12 96 LEU A N 1
ATOM 726 C CA . LEU A 1 96 ? 9.191 4.442 -4.866 1.00 93.12 96 LEU A CA 1
ATOM 727 C C . LEU A 1 96 ? 10.485 4.759 -5.610 1.00 93.12 96 LEU A C 1
ATOM 729 O O . LEU A 1 96 ? 10.454 5.262 -6.727 1.00 93.12 96 LEU A O 1
ATOM 733 N N . THR A 1 97 ? 11.610 4.486 -4.957 1.00 92.19 97 THR A N 1
ATOM 734 C CA . THR A 1 97 ? 12.972 4.611 -5.479 1.00 92.19 97 THR A CA 1
ATOM 735 C C . THR A 1 97 ? 13.814 3.477 -4.892 1.00 92.19 97 THR A C 1
ATOM 737 O O . THR A 1 97 ? 13.315 2.692 -4.090 1.00 92.19 97 THR A O 1
ATOM 740 N N . ALA A 1 98 ? 15.100 3.400 -5.238 1.00 90.94 98 ALA A N 1
ATOM 741 C CA . ALA A 1 98 ? 16.008 2.430 -4.622 1.00 90.94 98 ALA A CA 1
ATOM 742 C C . ALA A 1 98 ? 16.162 2.617 -3.095 1.00 90.94 98 ALA A C 1
ATOM 744 O O . ALA A 1 98 ? 16.436 1.653 -2.390 1.00 90.94 98 ALA A O 1
ATOM 745 N N . ASP A 1 99 ? 15.939 3.835 -2.590 1.00 92.94 99 ASP A N 1
ATOM 746 C CA . ASP A 1 99 ? 16.169 4.204 -1.184 1.00 92.94 99 ASP A CA 1
ATOM 747 C C . ASP A 1 99 ? 14.871 4.528 -0.425 1.00 92.94 99 ASP A C 1
ATOM 749 O O . ASP A 1 99 ? 14.906 5.047 0.691 1.00 92.94 99 ASP A O 1
ATOM 753 N N . SER A 1 100 ? 13.706 4.311 -1.041 1.00 93.06 100 SER A N 1
ATOM 754 C CA . SER A 1 100 ? 12.418 4.648 -0.437 1.00 93.06 100 SER A CA 1
ATOM 755 C C . SER A 1 100 ? 11.356 3.639 -0.830 1.00 93.06 100 SER A C 1
ATOM 757 O O . SER A 1 100 ? 10.959 3.578 -1.993 1.00 93.06 100 SER A O 1
ATOM 759 N N . SER A 1 101 ? 10.789 2.964 0.164 1.00 95.69 101 SER A N 1
ATOM 760 C CA . SER A 1 101 ? 9.650 2.070 -0.026 1.00 95.69 101 SER A CA 1
ATOM 761 C C . SER A 1 101 ? 8.312 2.812 0.009 1.00 95.69 101 SER A C 1
ATOM 763 O O . SER A 1 101 ? 8.217 3.991 0.376 1.00 95.69 101 SER A O 1
ATOM 765 N N . TYR A 1 102 ? 7.242 2.109 -0.363 1.00 96.25 102 TYR A N 1
ATOM 766 C CA . TYR A 1 102 ? 5.878 2.558 -0.093 1.00 96.25 102 TYR A CA 1
ATOM 767 C C . TYR A 1 102 ? 5.654 2.704 1.414 1.00 96.25 102 TYR A C 1
ATOM 769 O O . TYR A 1 102 ? 5.123 3.730 1.846 1.00 96.25 102 TYR A O 1
ATOM 777 N N . LEU A 1 103 ? 6.104 1.715 2.191 1.00 96.19 103 LEU A N 1
ATOM 778 C CA . LEU A 1 103 ? 5.964 1.657 3.643 1.00 96.19 103 LEU A CA 1
ATOM 779 C C . LEU A 1 103 ? 6.567 2.892 4.327 1.00 96.19 103 LEU A C 1
ATOM 781 O O . LEU A 1 103 ? 5.908 3.543 5.141 1.00 96.19 103 LEU A O 1
ATOM 785 N N . ASP A 1 104 ? 7.756 3.315 3.896 1.00 95.19 104 ASP A N 1
ATOM 786 C CA . ASP A 1 104 ? 8.429 4.511 4.413 1.00 95.19 104 ASP A CA 1
ATOM 787 C C . ASP A 1 104 ? 7.601 5.784 4.248 1.00 95.19 104 ASP A C 1
ATOM 789 O O . ASP A 1 104 ? 7.665 6.688 5.087 1.00 95.19 104 ASP A O 1
ATOM 793 N N . LYS A 1 105 ? 6.800 5.874 3.182 1.00 96.25 105 LYS A N 1
ATOM 794 C CA . LYS A 1 105 ? 5.991 7.059 2.876 1.00 96.25 105 LYS A CA 1
ATOM 795 C C . LYS A 1 105 ? 4.557 6.977 3.377 1.00 96.25 105 LYS A C 1
ATOM 797 O O . LYS A 1 105 ? 3.825 7.953 3.211 1.00 96.25 105 LYS A O 1
ATOM 802 N N . ILE A 1 106 ? 4.155 5.893 4.037 1.00 98.00 106 ILE A N 1
ATOM 803 C CA . ILE A 1 106 ? 2.850 5.847 4.699 1.00 98.00 106 ILE A CA 1
ATOM 804 C C . ILE A 1 106 ? 2.828 6.880 5.830 1.00 98.00 106 ILE A C 1
ATOM 806 O O . ILE A 1 106 ? 3.728 6.914 6.676 1.00 98.00 106 ILE A O 1
ATOM 810 N N . TYR A 1 107 ? 1.805 7.738 5.833 1.00 97.94 107 TYR A N 1
ATOM 811 C CA . TYR A 1 107 ? 1.597 8.761 6.864 1.00 97.94 107 TYR A CA 1
ATOM 812 C C . TYR A 1 107 ? 0.312 8.552 7.672 1.00 97.94 107 TYR A C 1
ATOM 814 O O . TYR A 1 107 ? 0.172 9.143 8.745 1.00 97.94 107 TYR A O 1
ATOM 822 N N . ALA A 1 108 ? -0.623 7.724 7.197 1.00 98.12 108 ALA A N 1
ATOM 823 C CA . ALA A 1 108 ? -1.818 7.386 7.958 1.00 98.12 108 ALA A CA 1
ATOM 824 C C . ALA A 1 108 ? -2.441 6.051 7.537 1.00 98.12 108 ALA A C 1
ATOM 826 O O . ALA A 1 108 ? -2.371 5.669 6.369 1.00 98.12 108 ALA A O 1
ATOM 827 N N . ILE A 1 109 ? -3.125 5.418 8.489 1.00 98.38 109 ILE A N 1
ATOM 828 C CA . ILE A 1 109 ? -4.103 4.349 8.257 1.00 98.38 109 ILE A CA 1
ATOM 829 C C . ILE A 1 109 ? -5.441 4.831 8.820 1.00 98.38 109 ILE A C 1
ATOM 831 O O . ILE A 1 109 ? -5.481 5.383 9.925 1.00 98.38 109 ILE A O 1
ATOM 835 N N . LYS A 1 110 ? -6.529 4.675 8.062 1.00 97.94 110 LYS A N 1
ATOM 836 C CA . LYS A 1 110 ? -7.877 5.076 8.477 1.00 97.94 110 LYS A CA 1
ATOM 837 C C . LYS A 1 110 ? -8.864 3.924 8.378 1.00 97.94 110 LYS A C 1
ATOM 839 O O . LYS A 1 110 ? -9.116 3.428 7.284 1.00 97.94 110 LYS A O 1
ATOM 844 N N . SER A 1 111 ? -9.529 3.645 9.490 1.00 97.25 111 SER A N 1
ATOM 845 C CA . SER A 1 111 ? -10.666 2.729 9.561 1.00 97.25 111 SER A CA 1
ATOM 846 C C . SER A 1 111 ? -11.982 3.498 9.474 1.00 97.25 111 SER A C 1
ATOM 848 O O . SER A 1 111 ? -12.174 4.473 10.203 1.00 97.25 111 SER A O 1
ATOM 850 N N . LEU A 1 112 ? -12.904 3.069 8.604 1.00 90.62 112 LEU A N 1
ATOM 851 C CA . LEU A 1 112 ? -14.205 3.725 8.355 1.00 90.62 112 LEU A CA 1
ATOM 852 C C . LEU A 1 112 ? -15.371 3.154 9.188 1.00 90.62 112 LEU A C 1
ATOM 854 O O . LEU A 1 112 ? -16.525 3.232 8.772 1.00 90.62 112 LEU A O 1
ATOM 858 N N . ARG A 1 113 ? -15.067 2.590 10.356 1.00 84.50 113 ARG A N 1
ATOM 859 C CA . ARG A 1 113 ? -16.038 2.029 11.305 1.00 84.50 113 ARG A CA 1
ATOM 860 C C . ARG A 1 113 ? -16.282 2.945 12.501 1.00 84.50 113 ARG A C 1
ATOM 862 O O . ARG A 1 113 ? -15.376 3.754 12.823 1.00 84.50 113 ARG A O 1
#

Foldseek 3Di:
DQWDKDFDDPPQDLVNLLVVLLVDDQQKWWDFPPFIWGWHDDDPNFTKTKGFDQKWKFWDQDDDPPDDDDDDGRDTDIDMDGDRGIDIDGQQRTAPDPVGGSSNRTGMITDRD

pLDDT: mean 89.45, std 14.8, range [44.5, 98.69]

Secondary structure (DSSP, 8-state):
---EEEE--TT--HHHHHHHHHT--TT-EEEETTEEEEEEEEETTEEEEEEEEEEEEEEE-PPPTTS-S--SS-PPEEEEEEEEEEEEEESTTEEEETTEEHHHH--EEEE--